Protein AF-A0A7V9D9Z7-F1 (afdb_monomer)

Mean predicted aligned error: 4.4 Å

Secondary structure (DSSP, 8-state):
-EEEE--TTBTTBSS---HHHHHHHHHHHHHTT-SEEEEESS-SSSS----HHHHHHHHHHHHHHHHTT---EEEEE-S-HHHHHHHHHTT-

Structure (mmCIF, N/CA/C/O backbone):
data_AF-A0A7V9D9Z7-F1
#
_entry.id   AF-A0A7V9D9Z7-F1
#
loop_
_atom_site.group_PDB
_atom_site.id
_atom_site.type_symbol
_atom_site.label_atom_id
_atom_site.label_alt_id
_atom_site.label_comp_id
_atom_site.label_asym_id
_atom_site.label_entity_id
_atom_site.label_seq_id
_atom_site.pdbx_PDB_ins_code
_atom_site.Cartn_x
_atom_site.Cartn_y
_atom_site.Cartn_z
_atom_site.occupancy
_atom_site.B_iso_or_equiv
_atom_site.auth_seq_id
_atom_site.auth_comp_id
_atom_site.auth_asym_id
_atom_site.auth_atom_id
_atom_site.pdbx_PDB_model_num
ATOM 1 N N . MET A 1 1 ? -14.665 -1.257 -0.136 1.00 92.12 1 MET A N 1
ATOM 2 C CA . MET A 1 1 ? -13.245 -1.313 -0.525 1.00 92.12 1 MET A CA 1
ATOM 3 C C . MET A 1 1 ? -12.981 -0.145 -1.454 1.00 92.12 1 MET A C 1
ATOM 5 O O . MET A 1 1 ? -13.725 -0.001 -2.416 1.00 92.12 1 MET A O 1
ATOM 9 N N . GLY A 1 2 ? -12.037 0.728 -1.115 1.00 96.44 2 GLY A N 1
ATOM 10 C CA . GLY A 1 2 ? -11.646 1.879 -1.928 1.00 96.44 2 GLY A CA 1
ATOM 11 C C . GLY A 1 2 ? -10.334 1.601 -2.657 1.00 96.44 2 GLY A C 1
ATOM 12 O O . GLY A 1 2 ? -9.432 1.028 -2.064 1.00 96.44 2 GLY A O 1
ATOM 13 N N . ILE A 1 3 ? -10.231 1.988 -3.928 1.00 95.62 3 ILE A N 1
ATOM 14 C CA . ILE A 1 3 ? -9.054 1.712 -4.765 1.00 95.62 3 ILE A CA 1
ATOM 15 C C . ILE A 1 3 ? -8.094 2.906 -4.713 1.00 95.62 3 ILE A C 1
ATOM 17 O O . ILE A 1 3 ? -8.496 4.047 -4.978 1.00 95.62 3 ILE A O 1
ATOM 21 N N . VAL A 1 4 ? -6.824 2.640 -4.405 1.00 94.00 4 VAL A N 1
ATOM 22 C CA . VAL A 1 4 ? -5.752 3.635 -4.270 1.00 94.00 4 VAL A CA 1
ATOM 23 C C . VAL A 1 4 ? -4.553 3.218 -5.123 1.00 94.00 4 VAL A C 1
ATOM 25 O O . VAL A 1 4 ? -3.524 2.755 -4.637 1.00 94.00 4 VAL A O 1
ATOM 28 N N . ASN A 1 5 ? -4.682 3.419 -6.431 1.00 90.56 5 ASN A N 1
ATOM 29 C CA . ASN A 1 5 ? -3.619 3.090 -7.375 1.00 90.56 5 ASN A CA 1
ATOM 30 C C . ASN A 1 5 ? -2.596 4.219 -7.495 1.00 90.56 5 ASN A C 1
ATOM 32 O O . ASN A 1 5 ? -2.950 5.401 -7.563 1.00 90.56 5 ASN A O 1
ATOM 36 N N . ARG A 1 6 ? -1.320 3.842 -7.591 1.00 86.50 6 ARG A N 1
ATOM 37 C CA . ARG A 1 6 ? -0.205 4.747 -7.890 1.00 86.50 6 ARG A CA 1
ATOM 38 C C . ARG A 1 6 ? 0.498 4.300 -9.170 1.00 86.50 6 ARG A C 1
ATOM 40 O O . ARG A 1 6 ? 1.648 3.866 -9.153 1.00 86.50 6 ARG A O 1
ATOM 47 N N . THR A 1 7 ? -0.218 4.413 -10.287 1.00 78.69 7 THR A N 1
ATOM 48 C CA . THR A 1 7 ? 0.283 4.119 -11.638 1.00 78.69 7 THR A CA 1
ATOM 49 C C . THR A 1 7 ? 0.553 5.414 -12.406 1.00 78.69 7 THR A C 1
ATOM 51 O O . THR A 1 7 ? 0.034 6.479 -12.075 1.00 78.69 7 THR A O 1
ATOM 54 N N . THR A 1 8 ? 1.413 5.353 -13.423 1.00 65.81 8 THR A N 1
ATOM 55 C CA . THR A 1 8 ? 1.847 6.526 -14.206 1.00 65.81 8 THR A CA 1
ATOM 56 C C . THR A 1 8 ? 0.822 7.009 -15.236 1.00 65.81 8 THR A C 1
ATOM 58 O O . THR A 1 8 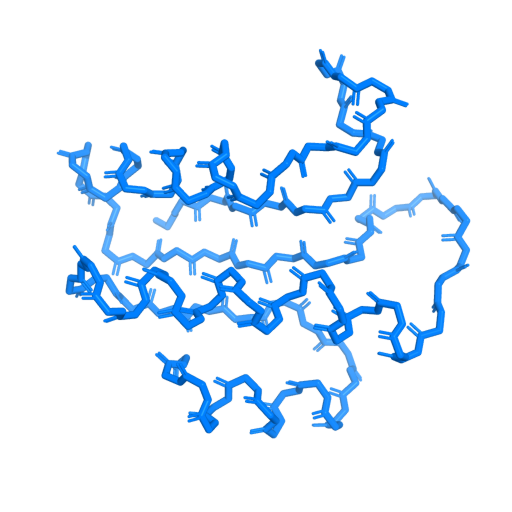? 1.108 7.931 -15.989 1.00 65.81 8 THR A O 1
ATOM 61 N N . ASP A 1 9 ? -0.346 6.378 -15.306 1.00 56.41 9 ASP A N 1
ATOM 62 C CA . ASP A 1 9 ? -1.297 6.505 -16.407 1.00 56.41 9 ASP A CA 1
ATOM 63 C C . ASP A 1 9 ? -2.757 6.541 -15.942 1.00 56.41 9 ASP A C 1
ATOM 65 O O . ASP A 1 9 ? -3.660 6.050 -16.627 1.00 56.41 9 ASP A O 1
ATOM 69 N N . SER A 1 10 ? -3.010 7.143 -14.778 1.00 48.97 10 SER A N 1
ATOM 70 C CA . SER A 1 10 ? -4.388 7.440 -14.396 1.00 48.97 10 SER A CA 1
ATOM 71 C C . SER A 1 10 ? -4.999 8.399 -15.430 1.00 48.97 10 SER A C 1
ATOM 73 O O . SER A 1 10 ? -4.364 9.372 -15.839 1.00 48.97 10 SER A O 1
ATOM 75 N N . PHE A 1 11 ? -6.251 8.149 -15.824 1.00 44.34 11 PHE A N 1
ATOM 76 C CA . PHE A 1 11 ? -7.000 8.930 -16.824 1.00 44.34 11 PHE A CA 1
ATOM 77 C C . PHE A 1 11 ? -7.090 10.439 -16.500 1.00 44.34 11 PHE A C 1
ATOM 79 O O . PHE A 1 11 ? -7.458 11.236 -17.358 1.00 44.34 11 PHE A O 1
ATOM 86 N N . TYR A 1 12 ? -6.759 10.824 -15.263 1.00 42.22 12 TYR A N 1
ATOM 87 C CA . TYR A 1 12 ? -6.831 12.188 -14.749 1.00 42.22 12 TYR A CA 1
ATOM 88 C C . TYR A 1 12 ? -5.476 12.904 -14.635 1.00 42.22 12 TYR A C 1
ATOM 90 O O . TYR A 1 12 ? -5.479 14.125 -14.508 1.00 42.22 12 TYR A O 1
ATOM 98 N N . ASP A 1 13 ? -4.338 12.201 -14.690 1.00 49.38 13 ASP A N 1
ATOM 99 C CA . ASP A 1 13 ? -3.019 12.832 -14.531 1.00 49.38 13 ASP A CA 1
ATOM 100 C C . ASP A 1 13 ? -1.888 11.992 -15.168 1.00 49.38 13 ASP A C 1
ATOM 102 O O . ASP A 1 13 ? -1.531 10.939 -14.629 1.00 49.38 13 ASP A O 1
ATOM 106 N N . PRO A 1 14 ? -1.309 12.428 -16.305 1.00 43.22 14 PRO A N 1
ATOM 107 C CA . PRO A 1 14 ? -0.266 11.699 -17.024 1.00 43.22 14 PRO A CA 1
ATOM 108 C C . PRO A 1 14 ? 1.147 11.863 -16.427 1.00 43.22 14 PRO A C 1
ATOM 110 O O . PRO A 1 14 ? 2.130 11.535 -17.095 1.00 43.22 14 PRO A O 1
ATOM 113 N N . GLY A 1 15 ? 1.304 12.367 -15.198 1.00 47.84 15 GLY A N 1
ATOM 114 C CA . GLY A 1 15 ? 2.626 12.602 -14.619 1.00 47.84 15 GLY A CA 1
ATOM 115 C C . GLY A 1 15 ? 2.698 12.380 -13.117 1.00 47.84 15 GLY A C 1
ATOM 116 O O . GLY A 1 15 ? 2.507 13.312 -12.356 1.00 47.84 15 GLY A O 1
ATOM 117 N N . ARG A 1 16 ? 3.100 11.171 -12.692 1.00 55.47 16 ARG A N 1
ATOM 118 C CA . ARG A 1 16 ? 3.498 10.845 -11.305 1.00 55.47 16 ARG A CA 1
ATOM 119 C C . ARG A 1 16 ? 2.537 11.419 -10.258 1.00 55.47 16 ARG A C 1
ATOM 121 O O . ARG A 1 16 ? 2.883 12.377 -9.569 1.00 55.47 16 ARG A O 1
ATOM 128 N N . MET A 1 17 ? 1.391 10.771 -10.062 1.00 62.38 17 MET A N 1
ATOM 129 C CA . MET A 1 17 ? 0.590 11.042 -8.870 1.00 62.38 17 MET A CA 1
ATOM 130 C C . MET A 1 17 ? 1.481 10.919 -7.631 1.00 62.38 17 MET A C 1
ATOM 132 O O . MET A 1 17 ? 2.070 9.860 -7.355 1.00 62.38 17 MET A O 1
ATOM 136 N N . LYS A 1 18 ? 1.658 12.052 -6.952 1.00 80.62 18 LYS A N 1
ATOM 137 C CA . LYS A 1 18 ? 2.592 12.172 -5.836 1.00 80.62 18 LYS A CA 1
ATOM 138 C C . LYS A 1 18 ? 2.081 11.325 -4.681 1.00 80.62 18 LYS A C 1
ATOM 140 O O . LYS A 1 18 ? 0.875 11.094 -4.555 1.00 80.62 18 LYS A O 1
ATOM 145 N N . LEU A 1 19 ? 3.002 10.829 -3.861 1.00 89.31 19 LEU A N 1
ATOM 146 C CA . LEU A 1 19 ? 2.664 9.970 -2.728 1.00 89.31 19 LEU A CA 1
ATOM 147 C C . LEU A 1 19 ? 1.571 10.618 -1.867 1.00 89.31 19 LEU A C 1
ATOM 149 O O . LEU A 1 19 ? 0.569 9.986 -1.551 1.00 89.31 19 LEU A O 1
ATOM 153 N N . GLU A 1 20 ? 1.720 11.909 -1.594 1.00 91.31 20 GLU A N 1
ATOM 154 C CA . GLU A 1 20 ? 0.844 12.698 -0.733 1.00 91.31 20 GLU A CA 1
ATOM 155 C C . GLU A 1 20 ? -0.588 12.774 -1.272 1.00 91.31 20 GLU A C 1
ATOM 157 O O . GLU A 1 20 ? -1.546 12.694 -0.507 1.00 91.31 20 GLU A O 1
ATOM 162 N N . GLU A 1 21 ? -0.753 12.880 -2.591 1.00 91.25 21 GLU A N 1
ATOM 163 C CA . GLU A 1 21 ? -2.071 12.923 -3.231 1.00 91.25 21 GLU A CA 1
ATOM 164 C C . GLU A 1 21 ? -2.784 11.575 -3.128 1.00 91.25 21 GLU A C 1
ATOM 166 O O . GLU A 1 21 ? -3.994 11.527 -2.909 1.00 91.25 21 GLU A O 1
ATOM 171 N N . ARG A 1 22 ? -2.043 10.468 -3.272 1.00 92.50 22 ARG A N 1
ATOM 172 C CA . ARG A 1 22 ? -2.613 9.121 -3.134 1.00 92.50 22 ARG A CA 1
ATOM 173 C C . ARG A 1 22 ? -2.958 8.807 -1.683 1.00 92.50 22 ARG A C 1
ATOM 175 O O . ARG A 1 22 ? -4.019 8.243 -1.433 1.00 92.50 22 ARG A O 1
ATOM 182 N N . VAL A 1 23 ? -2.126 9.241 -0.736 1.00 96.06 23 VAL A N 1
ATOM 183 C CA . VAL A 1 23 ? -2.432 9.162 0.699 1.00 96.06 23 VAL A CA 1
ATOM 184 C C . VAL A 1 23 ? -3.693 9.966 1.011 1.00 96.06 23 VAL A C 1
ATOM 186 O O . VAL A 1 23 ? -4.610 9.443 1.637 1.00 96.06 23 VAL A O 1
ATOM 189 N N . ALA A 1 24 ? -3.790 11.209 0.530 1.00 96.56 24 ALA A N 1
ATOM 190 C CA . ALA A 1 24 ? -4.971 12.044 0.740 1.00 96.56 24 ALA A CA 1
ATOM 191 C C . ALA A 1 24 ? -6.246 11.397 0.174 1.00 96.56 24 ALA A C 1
ATOM 193 O O . ALA A 1 24 ? -7.261 11.362 0.866 1.00 96.56 24 ALA A O 1
ATOM 194 N N . HIS A 1 25 ? -6.171 10.835 -1.037 1.00 96.25 25 HIS A N 1
ATOM 195 C CA . HIS A 1 25 ? -7.268 10.090 -1.662 1.00 96.25 25 HIS A CA 1
ATOM 196 C C . HIS A 1 25 ? -7.676 8.854 -0.848 1.00 96.25 25 HIS A C 1
ATOM 198 O O . HIS A 1 25 ? -8.859 8.659 -0.582 1.00 96.25 25 HIS A O 1
ATOM 204 N N . GLY A 1 26 ? -6.714 8.046 -0.389 1.00 97.12 26 GLY A N 1
ATOM 205 C CA . GLY A 1 26 ? -6.993 6.876 0.451 1.00 97.12 26 GLY A CA 1
ATOM 206 C C . GLY A 1 26 ? -7.660 7.242 1.779 1.00 97.12 26 GLY A C 1
ATOM 207 O O . GLY A 1 26 ? -8.649 6.624 2.170 1.00 97.12 26 GLY A O 1
ATOM 208 N N . LEU A 1 27 ? -7.188 8.305 2.435 1.00 98.38 27 LEU A N 1
ATOM 209 C CA . LEU A 1 27 ? -7.807 8.814 3.661 1.00 98.38 27 LEU A CA 1
ATOM 210 C C . LEU A 1 27 ? -9.215 9.362 3.419 1.00 98.38 27 LEU A C 1
ATOM 212 O O . LEU A 1 27 ? -10.073 9.232 4.289 1.00 98.38 27 LEU A O 1
ATOM 216 N N . ASP A 1 28 ? -9.470 9.978 2.266 1.00 98.44 28 ASP A N 1
ATOM 217 C CA . ASP A 1 28 ? -10.809 10.451 1.920 1.00 98.44 28 ASP A CA 1
ATOM 218 C C . ASP A 1 28 ? -11.777 9.284 1.690 1.00 98.44 28 ASP A C 1
ATOM 220 O O . ASP A 1 28 ? -12.864 9.265 2.263 1.00 98.44 28 ASP A O 1
ATOM 224 N N . LEU A 1 29 ? -11.348 8.244 0.968 1.00 98.31 29 LEU A N 1
ATOM 225 C CA . LEU A 1 29 ? -12.118 7.006 0.813 1.00 98.31 29 LEU A CA 1
ATOM 226 C C . LEU A 1 29 ? -12.444 6.358 2.164 1.00 98.31 29 LEU A C 1
ATOM 228 O O . LEU A 1 29 ? -13.579 5.933 2.389 1.00 98.31 29 LEU A O 1
ATOM 232 N N . TRP A 1 30 ? -11.475 6.308 3.081 1.00 98.50 30 TRP A N 1
ATOM 233 C CA . TRP A 1 30 ? -11.702 5.821 4.441 1.00 98.50 30 TRP A CA 1
ATOM 234 C C . TRP A 1 30 ? -12.734 6.675 5.193 1.00 98.50 30 TRP A C 1
ATOM 236 O O . TRP A 1 30 ? -13.682 6.126 5.755 1.00 98.50 30 TRP A O 1
ATOM 246 N N . ARG A 1 31 ? -12.633 8.012 5.135 1.00 98.38 31 ARG A N 1
ATOM 247 C CA . ARG A 1 31 ? -13.626 8.930 5.737 1.00 98.38 31 ARG A CA 1
ATOM 248 C C . ARG A 1 31 ? -15.025 8.772 5.144 1.00 98.38 31 ARG A C 1
ATOM 250 O O . ARG A 1 31 ? -16.008 8.981 5.850 1.00 98.38 31 ARG A O 1
ATOM 257 N N . GLN A 1 32 ? -15.121 8.382 3.876 1.00 98.31 32 GLN A N 1
ATOM 258 C CA . GLN A 1 32 ? -16.381 8.050 3.206 1.00 98.31 32 GLN A CA 1
ATOM 259 C C . GLN A 1 32 ? -16.927 6.658 3.590 1.00 98.31 32 GLN A C 1
ATOM 261 O O . GLN A 1 32 ? -18.007 6.278 3.140 1.00 98.31 32 GLN A O 1
ATOM 266 N N . GLY A 1 33 ? -16.220 5.900 4.436 1.00 98.25 33 GLY A N 1
ATOM 267 C CA . GLY A 1 33 ? -16.662 4.613 4.978 1.00 98.25 33 GLY A CA 1
ATOM 268 C C . GLY A 1 33 ? -15.995 3.386 4.352 1.00 98.25 33 GLY A C 1
ATOM 269 O O . GLY A 1 33 ? -16.459 2.264 4.567 1.00 98.25 33 GLY A O 1
ATOM 270 N N . ALA A 1 34 ? -14.920 3.546 3.570 1.00 98.12 34 ALA A N 1
ATOM 271 C CA . ALA A 1 34 ? -14.163 2.399 3.078 1.00 98.12 34 ALA A CA 1
ATOM 272 C C . ALA A 1 34 ? -13.441 1.682 4.234 1.00 98.12 34 ALA A C 1
ATOM 274 O O . ALA A 1 34 ? -12.515 2.219 4.831 1.00 98.12 34 ALA A O 1
ATOM 275 N N . LEU A 1 35 ? -13.843 0.437 4.507 1.00 98.19 35 LEU A N 1
ATOM 276 C CA . LEU A 1 35 ? -13.208 -0.425 5.520 1.00 98.19 35 LEU A CA 1
ATOM 277 C C . LEU A 1 35 ? -11.901 -1.078 5.045 1.00 98.19 35 LEU A C 1
ATOM 279 O O . LEU A 1 35 ? -11.102 -1.529 5.857 1.00 98.19 35 LEU A O 1
ATOM 283 N N . VAL A 1 36 ? -11.719 -1.157 3.726 1.00 98.50 36 VAL A N 1
ATOM 284 C CA . VAL A 1 36 ? -10.542 -1.736 3.071 1.00 98.50 36 VAL A CA 1
ATOM 285 C C . VAL A 1 36 ? -10.058 -0.748 2.021 1.00 98.50 36 VAL A C 1
ATOM 287 O O . VAL A 1 36 ? -10.888 -0.255 1.245 1.00 98.50 36 VAL A O 1
ATOM 290 N N . LEU A 1 37 ? -8.757 -0.486 1.981 1.00 98.50 37 LEU A N 1
ATOM 291 C CA . LEU A 1 37 ? -8.076 0.251 0.921 1.00 98.50 37 LEU A CA 1
ATOM 292 C C . LEU A 1 37 ? -7.229 -0.728 0.110 1.00 98.50 37 LEU A C 1
ATOM 294 O O . LEU A 1 37 ? -6.408 -1.435 0.677 1.00 98.50 37 LEU A O 1
ATOM 298 N N . ASP A 1 38 ? -7.449 -0.780 -1.197 1.00 97.94 38 ASP A N 1
ATOM 299 C CA . ASP A 1 38 ? -6.755 -1.682 -2.113 1.00 97.94 38 ASP A CA 1
ATOM 300 C C . ASP 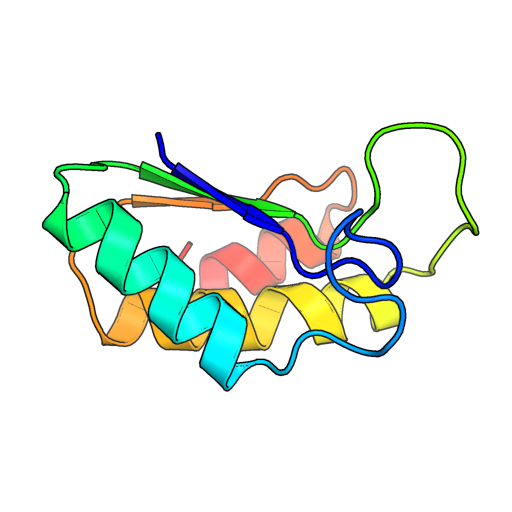A 1 38 ? -5.717 -0.898 -2.921 1.00 97.94 38 ASP A C 1
ATOM 302 O O . ASP A 1 38 ? -6.062 0.045 -3.642 1.00 97.94 38 ASP A O 1
ATOM 306 N N . VAL A 1 39 ? -4.441 -1.225 -2.721 1.00 96.44 39 VAL A N 1
ATOM 307 C CA . VAL A 1 39 ? -3.286 -0.476 -3.221 1.00 96.44 39 VAL A CA 1
ATOM 308 C C . VAL A 1 39 ? -2.620 -1.238 -4.362 1.00 96.44 39 VAL A C 1
ATOM 310 O O . VAL A 1 39 ? -2.047 -2.306 -4.151 1.00 96.44 39 VAL A O 1
ATOM 313 N N . GLY A 1 40 ? -2.627 -0.646 -5.558 1.00 94.44 40 GLY A N 1
ATOM 314 C CA . GLY A 1 40 ? -1.958 -1.178 -6.746 1.00 94.44 40 GLY A CA 1
ATOM 315 C C . GLY A 1 40 ? -0.830 -0.272 -7.255 1.00 94.44 40 GLY A C 1
ATOM 316 O O . GLY A 1 40 ? -1.003 0.939 -7.436 1.00 94.44 40 GLY A O 1
ATOM 317 N N . GLY A 1 41 ? 0.343 -0.858 -7.519 1.00 91.38 41 GLY A N 1
ATOM 318 C CA . GLY A 1 41 ? 1.490 -0.177 -8.151 1.00 91.38 41 GLY A CA 1
ATOM 319 C C . GLY A 1 41 ? 1.633 -0.445 -9.655 1.00 91.38 41 GLY A C 1
ATOM 320 O O . GLY A 1 41 ? 2.329 0.294 -10.366 1.00 91.38 41 GLY A O 1
ATOM 321 N N . VAL A 1 42 ? 0.960 -1.489 -10.143 1.00 90.88 42 VAL A N 1
ATOM 322 C CA . VAL A 1 42 ? 0.975 -1.940 -11.536 1.00 90.88 42 VAL A CA 1
ATOM 323 C C . VAL A 1 42 ? -0.351 -1.573 -12.188 1.00 90.88 42 VAL A C 1
ATOM 325 O O . VAL A 1 42 ? -1.414 -1.685 -11.585 1.00 90.88 42 VAL A O 1
ATOM 328 N N . LYS A 1 43 ? -0.298 -1.110 -13.436 1.00 85.50 43 LYS A N 1
ATOM 329 C CA . LYS A 1 43 ? -1.514 -0.828 -14.191 1.00 85.50 43 LYS A CA 1
ATOM 330 C C . LYS A 1 43 ? -2.264 -2.128 -14.480 1.00 85.50 43 LYS A C 1
ATOM 332 O O . LYS A 1 43 ? -1.698 -3.053 -15.056 1.00 85.50 43 LYS A O 1
ATOM 337 N N . A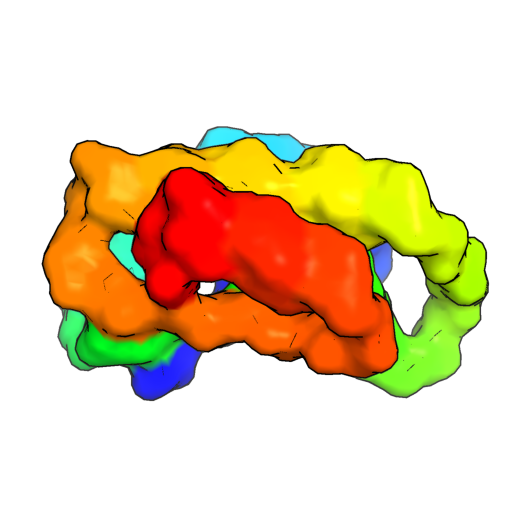LA A 1 44 ? -3.558 -2.149 -14.181 1.00 79.69 44 ALA A N 1
ATOM 338 C CA . ALA A 1 44 ? -4.453 -3.164 -14.713 1.00 79.69 44 ALA A CA 1
ATOM 339 C C . ALA A 1 44 ? -4.610 -2.988 -16.240 1.00 79.69 44 ALA A C 1
ATOM 341 O O . ALA A 1 44 ? -5.027 -1.931 -16.725 1.00 79.69 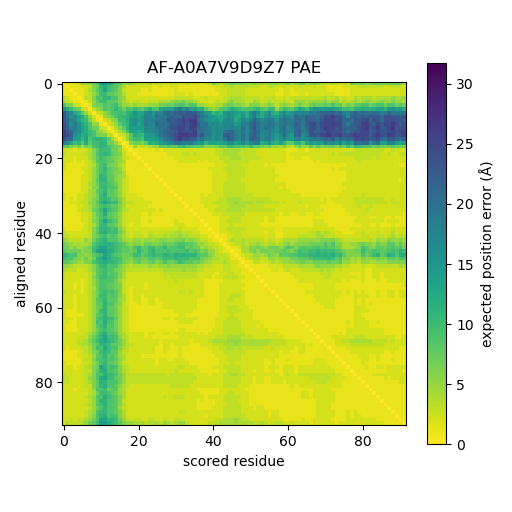44 ALA A O 1
ATOM 342 N N . GLY A 1 45 ? -4.290 -4.030 -17.011 1.00 82.31 45 GLY A N 1
ATOM 343 C CA . GLY A 1 45 ? -4.419 -4.041 -18.473 1.00 82.31 45 GLY A CA 1
ATOM 344 C C . GLY A 1 45 ? -3.179 -3.533 -19.232 1.00 82.31 45 GLY A C 1
ATOM 345 O O . GLY A 1 45 ? -2.090 -3.470 -18.668 1.00 82.31 45 GLY A O 1
ATOM 346 N N . PRO A 1 46 ? -3.307 -3.200 -20.533 1.00 79.19 46 PRO A N 1
ATOM 347 C CA . PRO A 1 46 ? -2.165 -2.846 -21.374 1.00 79.19 46 PRO A CA 1
ATOM 348 C C . PRO A 1 46 ? -1.428 -1.597 -20.876 1.00 79.19 46 PRO A C 1
ATOM 350 O O . PRO A 1 46 ? -2.009 -0.513 -20.756 1.00 79.19 46 PRO A O 1
ATOM 353 N N . GLY A 1 47 ? -0.131 -1.737 -20.635 1.00 75.31 47 GLY A N 1
ATOM 354 C CA . GLY A 1 47 ? 0.741 -0.674 -20.159 1.00 75.31 47 GLY A CA 1
ATOM 355 C C . GLY A 1 47 ? 2.206 -1.099 -20.221 1.00 75.31 47 GLY A C 1
ATOM 356 O O . GLY A 1 47 ? 2.492 -2.256 -20.532 1.00 75.31 47 GLY A O 1
ATOM 357 N N . PRO A 1 48 ? 3.139 -0.170 -19.967 1.00 80.56 48 PRO A N 1
ATOM 358 C CA . PRO A 1 48 ? 4.544 -0.523 -19.851 1.00 80.56 48 PRO A CA 1
ATOM 359 C C . PRO A 1 48 ? 4.735 -1.494 -18.683 1.00 80.56 48 PRO A C 1
ATOM 361 O O . PRO A 1 48 ? 4.223 -1.258 -17.585 1.00 80.56 48 PRO A O 1
ATOM 364 N N . GLU A 1 49 ? 5.484 -2.570 -18.916 1.00 84.62 49 GLU A N 1
ATOM 365 C CA . GLU A 1 49 ? 5.935 -3.427 -17.826 1.00 84.62 49 GLU A CA 1
ATOM 366 C C . GLU A 1 49 ? 6.860 -2.627 -16.904 1.00 84.62 49 GLU A C 1
ATOM 368 O O . GLU A 1 49 ? 7.711 -1.859 -17.357 1.00 84.62 49 GLU A O 1
ATOM 373 N N . ILE A 1 50 ? 6.672 -2.807 -15.600 1.00 89.06 50 ILE A N 1
ATOM 374 C CA . ILE A 1 50 ? 7.571 -2.283 -14.571 1.00 89.06 50 ILE A CA 1
ATOM 375 C C . ILE A 1 50 ? 8.244 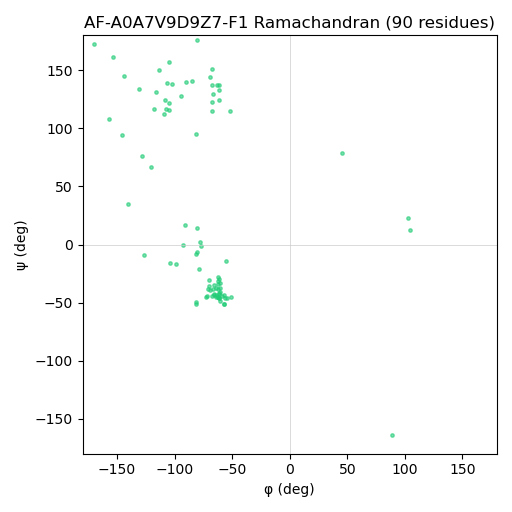-3.455 -13.878 1.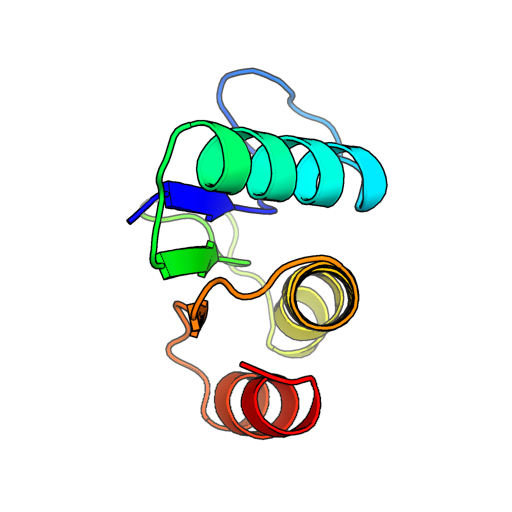00 89.06 50 ILE A C 1
ATOM 377 O O . ILE A 1 50 ? 7.640 -4.523 -13.773 1.00 89.06 50 ILE A O 1
ATOM 381 N N . ASP A 1 51 ? 9.461 -3.267 -13.386 1.00 93.31 51 ASP A N 1
ATOM 382 C CA . ASP A 1 51 ? 10.141 -4.285 -12.590 1.00 93.31 51 ASP A CA 1
ATOM 383 C C . ASP A 1 51 ? 9.661 -4.288 -11.125 1.00 93.31 51 ASP A C 1
ATOM 385 O O . ASP A 1 51 ? 8.817 -3.489 -10.707 1.00 93.31 51 ASP A O 1
ATOM 389 N N . GLU A 1 52 ? 10.171 -5.243 -10.347 1.00 96.00 52 GLU A N 1
ATOM 390 C CA . GLU A 1 52 ? 9.864 -5.372 -8.919 1.00 96.00 52 GLU A CA 1
ATOM 391 C C . GLU A 1 52 ? 10.293 -4.136 -8.113 1.00 96.00 52 GLU A C 1
ATOM 393 O O . GLU A 1 52 ? 9.576 -3.709 -7.209 1.00 96.00 52 GLU A O 1
ATOM 398 N N . SER A 1 53 ? 11.433 -3.531 -8.459 1.00 94.56 53 SER A N 1
ATOM 399 C CA . SER A 1 53 ? 11.970 -2.365 -7.747 1.00 94.56 53 SER A CA 1
ATOM 400 C C . SER A 1 53 ? 11.058 -1.151 -7.908 1.00 94.56 53 SER A C 1
ATOM 402 O O . SER A 1 53 ? 10.773 -0.447 -6.941 1.00 94.56 53 SER A O 1
ATOM 404 N N . GLU A 1 54 ? 10.563 -0.920 -9.119 1.00 92.94 54 GLU A N 1
ATOM 405 C CA . GLU A 1 54 ? 9.632 0.160 -9.424 1.00 92.94 54 GLU A CA 1
ATOM 406 C C . GLU A 1 54 ? 8.273 -0.055 -8.739 1.00 92.94 54 GLU A C 1
ATOM 408 O O . GLU A 1 54 ? 7.692 0.900 -8.223 1.00 92.94 54 GLU A O 1
ATOM 413 N N . GLU A 1 55 ? 7.769 -1.292 -8.667 1.00 94.88 55 GLU A N 1
ATOM 414 C CA . GLU A 1 55 ? 6.543 -1.585 -7.911 1.00 94.88 55 GLU A CA 1
ATOM 415 C C . GLU A 1 55 ? 6.729 -1.328 -6.408 1.00 94.88 55 GLU A C 1
ATOM 417 O O . GLU A 1 55 ? 5.898 -0.648 -5.802 1.00 94.88 55 GLU A O 1
ATOM 422 N N . LEU A 1 56 ? 7.847 -1.773 -5.820 1.00 95.69 56 LEU A N 1
ATOM 423 C CA . LEU A 1 56 ? 8.191 -1.496 -4.419 1.00 95.69 56 LEU A CA 1
ATOM 424 C C . LEU A 1 56 ? 8.218 0.014 -4.131 1.00 95.69 56 LEU A C 1
ATOM 426 O O . LEU A 1 56 ? 7.615 0.474 -3.159 1.00 95.69 56 LEU A O 1
ATOM 430 N N . LEU A 1 57 ? 8.859 0.805 -4.997 1.00 9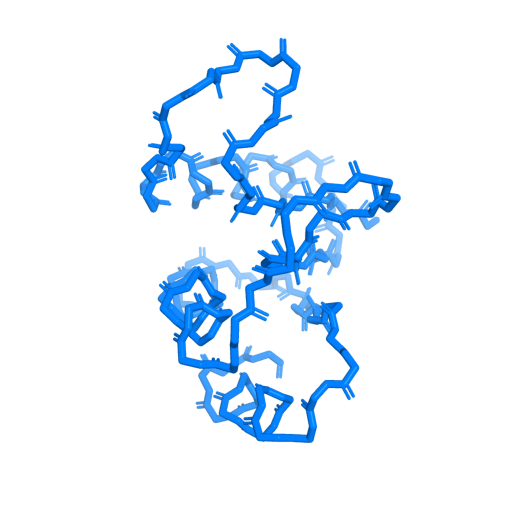3.62 57 LEU A N 1
ATOM 431 C CA . LEU A 1 57 ? 8.936 2.267 -4.865 1.00 93.62 57 LEU A CA 1
ATOM 432 C C . LEU A 1 57 ? 7.563 2.955 -4.934 1.00 93.62 57 LEU A C 1
ATOM 434 O O . LEU A 1 57 ? 7.365 4.042 -4.370 1.00 93.62 57 LEU A O 1
ATOM 438 N N . ARG A 1 58 ? 6.602 2.342 -5.630 1.00 92.12 58 ARG A N 1
ATOM 439 C CA . ARG A 1 58 ? 5.231 2.848 -5.740 1.00 92.12 58 ARG A CA 1
ATOM 440 C C . ARG A 1 58 ? 4.395 2.479 -4.523 1.00 92.12 58 ARG A C 1
ATOM 442 O O . ARG A 1 58 ? 3.762 3.372 -3.956 1.00 92.12 58 ARG A O 1
ATOM 449 N N . VAL A 1 59 ? 4.412 1.206 -4.137 1.00 95.62 59 VAL A N 1
ATOM 450 C CA . VAL A 1 59 ? 3.486 0.615 -3.162 1.00 95.62 59 VAL A CA 1
ATOM 451 C C . VAL A 1 59 ? 3.912 0.890 -1.724 1.00 95.62 59 VAL A C 1
ATOM 453 O O . VAL A 1 59 ? 3.113 1.400 -0.943 1.00 95.62 59 VAL A O 1
ATOM 456 N N . ILE A 1 60 ? 5.167 0.608 -1.365 1.00 97.44 60 ILE A N 1
ATOM 457 C CA . ILE A 1 60 ? 5.576 0.534 0.047 1.00 97.44 60 ILE A CA 1
ATOM 458 C C . ILE A 1 60 ? 5.417 1.866 0.796 1.00 97.44 60 ILE A C 1
ATOM 460 O O . ILE A 1 60 ? 4.831 1.861 1.881 1.00 97.44 60 ILE A O 1
ATOM 464 N N . PRO A 1 61 ? 5.832 3.026 0.243 1.00 96.69 61 PRO A N 1
ATOM 465 C CA . PRO A 1 61 ? 5.619 4.299 0.928 1.00 96.69 61 PRO A CA 1
ATOM 466 C C . PRO A 1 61 ? 4.134 4.623 1.133 1.00 96.69 61 PRO A C 1
ATOM 468 O O . PRO A 1 61 ? 3.766 5.213 2.141 1.00 96.69 61 PRO A O 1
ATOM 471 N N . LEU A 1 62 ? 3.272 4.230 0.190 1.00 96.56 62 LEU A N 1
ATOM 472 C CA . LEU A 1 62 ? 1.834 4.483 0.270 1.00 96.56 62 LEU A CA 1
ATOM 473 C C . LEU A 1 62 ? 1.169 3.610 1.337 1.00 96.56 62 LEU A C 1
ATOM 475 O O . LEU A 1 62 ? 0.386 4.128 2.127 1.00 96.56 62 LEU A O 1
ATOM 479 N N . VAL A 1 63 ? 1.519 2.322 1.394 1.00 98.31 63 VAL A N 1
ATOM 480 C CA . VAL A 1 63 ? 1.052 1.400 2.442 1.00 98.31 63 VAL A CA 1
ATOM 481 C C . VAL A 1 63 ? 1.432 1.932 3.823 1.00 98.31 63 VAL A C 1
ATOM 483 O O . VAL A 1 63 ? 0.557 2.117 4.662 1.00 98.31 63 VAL A O 1
ATOM 486 N N . SER A 1 64 ? 2.706 2.279 4.028 1.00 98.38 64 SER A N 1
ATOM 487 C CA . SER A 1 64 ? 3.201 2.766 5.323 1.00 98.38 64 SER A CA 1
ATOM 488 C C . SER A 1 64 ? 2.507 4.060 5.783 1.00 98.38 64 SER A C 1
ATOM 490 O O . SER A 1 64 ? 2.130 4.215 6.949 1.00 98.38 64 SER A O 1
ATOM 492 N N . GLU A 1 65 ? 2.274 4.994 4.859 1.00 98.31 65 GLU A N 1
ATOM 493 C CA . GLU A 1 65 ? 1.581 6.251 5.153 1.00 98.31 65 GLU A CA 1
ATOM 494 C C . GLU A 1 65 ? 0.086 6.060 5.448 1.00 98.31 65 GLU A C 1
ATOM 496 O O . GLU A 1 65 ? -0.460 6.762 6.296 1.00 98.31 65 GLU A O 1
ATOM 501 N N . LEU A 1 66 ? -0.591 5.123 4.779 1.00 98.19 66 LEU A N 1
ATOM 502 C CA . LEU A 1 66 ? -1.997 4.817 5.063 1.00 98.19 66 LEU A CA 1
ATOM 503 C C . LEU A 1 66 ? -2.147 4.071 6.395 1.00 98.19 66 LEU A C 1
ATOM 505 O O . LEU A 1 66 ? -2.981 4.467 7.213 1.00 98.19 66 LEU A O 1
ATOM 509 N N . ALA A 1 67 ? -1.299 3.068 6.639 1.00 98.38 67 ALA A N 1
ATOM 510 C CA . ALA A 1 67 ? -1.310 2.248 7.852 1.00 98.38 67 ALA A CA 1
ATOM 511 C C . ALA A 1 67 ? -1.074 3.086 9.116 1.00 98.38 67 ALA A C 1
ATOM 513 O O . ALA A 1 67 ? -1.635 2.817 10.173 1.00 98.38 67 ALA A O 1
ATOM 514 N N . SER A 1 68 ? -0.265 4.144 9.013 1.00 98.31 68 SER A N 1
ATOM 515 C CA . SER A 1 68 ? 0.027 5.042 10.137 1.00 98.31 68 SER A CA 1
ATOM 516 C C . SER A 1 68 ? -1.040 6.114 10.396 1.00 98.31 68 SER A C 1
ATOM 518 O O . SER A 1 68 ? -0.946 6.831 11.394 1.00 98.31 68 SER A O 1
ATOM 520 N N . ARG A 1 69 ? -2.039 6.272 9.514 1.00 98.38 69 ARG A N 1
ATOM 521 C CA . ARG A 1 69 ? -2.965 7.423 9.535 1.00 98.38 69 ARG A CA 1
ATOM 522 C C . ARG A 1 69 ? -4.448 7.058 9.565 1.00 98.38 69 ARG A C 1
ATOM 524 O O . ARG A 1 69 ? -5.266 7.963 9.742 1.00 98.38 69 ARG A O 1
ATOM 531 N N . CYS A 1 70 ? -4.809 5.791 9.382 1.00 97.00 70 CYS A N 1
ATOM 532 C CA . CYS A 1 70 ? -6.192 5.327 9.481 1.00 97.00 70 CYS A CA 1
ATOM 533 C C . CYS A 1 70 ? -6.282 3.847 9.870 1.00 97.00 70 CYS A C 1
ATOM 535 O O . CYS A 1 70 ? -5.334 3.096 9.684 1.00 97.00 70 CYS A O 1
ATOM 537 N N . ASP A 1 71 ? -7.456 3.435 10.353 1.00 97.75 71 ASP A N 1
ATOM 538 C CA . ASP A 1 71 ? -7.730 2.059 10.797 1.00 97.75 71 ASP A CA 1
ATOM 539 C C . ASP A 1 71 ? -8.296 1.159 9.678 1.00 97.75 71 ASP A C 1
ATOM 541 O O . ASP A 1 71 ? -8.927 0.135 9.948 1.00 97.75 71 ASP A O 1
ATOM 545 N N . ALA A 1 72 ? -8.164 1.563 8.410 1.00 98.19 72 ALA A N 1
ATOM 546 C CA . ALA A 1 72 ? -8.597 0.731 7.291 1.00 98.19 72 ALA A CA 1
ATOM 547 C C . ALA A 1 72 ? -7.685 -0.495 7.152 1.00 98.19 72 ALA A C 1
ATOM 549 O O . ALA A 1 72 ? -6.473 -0.390 7.312 1.00 98.19 72 ALA A O 1
ATOM 550 N N . LEU A 1 73 ? -8.256 -1.640 6.771 1.00 98.44 73 LEU A N 1
ATOM 551 C CA . LEU A 1 73 ? -7.452 -2.775 6.315 1.00 98.44 73 LEU A CA 1
ATOM 552 C C . LEU A 1 73 ? -6.795 -2.415 4.980 1.00 98.44 73 LEU A C 1
ATOM 554 O O . LEU A 1 73 ? -7.462 -1.849 4.107 1.00 98.44 73 LEU A O 1
ATOM 558 N N . ILE A 1 74 ? -5.523 -2.756 4.794 1.00 98.56 74 ILE A N 1
ATOM 559 C CA . ILE A 1 74 ? -4.794 -2.424 3.570 1.00 98.56 74 ILE A CA 1
ATOM 560 C C . ILE A 1 74 ? -4.554 -3.704 2.770 1.00 98.56 74 ILE A C 1
ATOM 562 O O . ILE A 1 74 ? -3.812 -4.596 3.153 1.00 98.56 74 ILE A O 1
ATOM 566 N N . SER A 1 75 ? -5.214 -3.796 1.623 1.00 98.31 75 SER A N 1
ATOM 567 C CA . SER A 1 75 ? -4.968 -4.827 0.621 1.00 98.31 75 SER A CA 1
ATOM 568 C C . SER A 1 75 ? -3.907 -4.327 -0.355 1.00 98.31 75 SER A C 1
ATOM 570 O O . SER A 1 75 ? -3.915 -3.154 -0.734 1.00 98.31 75 SER A O 1
ATOM 572 N N . VAL A 1 76 ? -2.993 -5.204 -0.770 1.00 97.94 76 VAL A N 1
ATOM 573 C CA . VAL A 1 76 ? -1.993 -4.899 -1.799 1.00 97.94 76 VAL A CA 1
ATOM 574 C C . VAL A 1 76 ? -2.193 -5.819 -2.992 1.00 97.94 76 VAL A C 1
ATOM 576 O O . VAL A 1 76 ? -2.015 -7.034 -2.897 1.00 97.94 76 VAL A O 1
ATOM 579 N N . GLU A 1 77 ? -2.532 -5.221 -4.133 1.00 96.00 77 GLU A N 1
ATOM 580 C CA . GLU A 1 77 ? -2.692 -5.921 -5.403 1.00 96.00 77 GLU A CA 1
ATOM 581 C C . GLU A 1 77 ? -1.314 -6.124 -6.043 1.00 96.00 77 GLU A C 1
ATOM 583 O O . GLU A 1 77 ? -0.783 -5.244 -6.725 1.00 96.00 77 GLU A O 1
ATOM 588 N N . THR A 1 78 ? -0.716 -7.296 -5.816 1.00 95.88 78 THR A N 1
ATOM 589 C CA . THR A 1 78 ? 0.558 -7.666 -6.438 1.00 95.88 78 THR A CA 1
ATOM 590 C C . THR A 1 78 ? 0.634 -9.150 -6.782 1.00 95.88 78 THR A C 1
ATOM 592 O O . THR A 1 78 ? 0.142 -10.013 -6.056 1.00 95.88 78 THR A O 1
ATOM 595 N N . GLY A 1 79 ? 1.297 -9.455 -7.899 1.00 95.25 79 GLY A N 1
ATOM 596 C CA . GLY A 1 79 ? 1.678 -10.820 -8.275 1.00 95.25 79 GLY A CA 1
ATOM 597 C C . GLY A 1 79 ? 3.083 -11.212 -7.809 1.00 95.25 79 GLY A C 1
ATOM 598 O O . GLY A 1 79 ? 3.532 -12.322 -8.099 1.00 95.25 79 GLY A O 1
ATOM 599 N N . ARG A 1 80 ? 3.813 -10.309 -7.139 1.00 96.56 80 ARG A N 1
ATOM 600 C CA . ARG A 1 80 ? 5.222 -10.497 -6.776 1.00 96.56 80 ARG A CA 1
ATOM 601 C C . ARG A 1 80 ? 5.358 -10.812 -5.295 1.00 96.56 80 ARG A C 1
ATOM 603 O O . ARG A 1 80 ? 4.992 -10.006 -4.446 1.00 96.56 80 ARG A O 1
ATOM 610 N N . VAL A 1 81 ? 5.958 -11.965 -4.991 1.00 98.25 81 VAL A N 1
ATOM 611 C CA . VAL A 1 81 ? 6.149 -12.446 -3.610 1.00 98.25 81 VAL A CA 1
ATOM 612 C C . VAL A 1 81 ? 6.877 -11.408 -2.760 1.00 98.25 81 VAL A C 1
ATOM 614 O O . VAL A 1 81 ? 6.416 -11.079 -1.674 1.00 98.25 81 VAL A O 1
ATOM 617 N N . ARG A 1 82 ? 7.963 -10.824 -3.279 1.00 98.12 82 ARG A N 1
ATOM 618 C CA . ARG A 1 82 ? 8.751 -9.840 -2.536 1.00 98.12 82 ARG A CA 1
ATOM 619 C C . ARG A 1 82 ? 7.972 -8.563 -2.219 1.00 98.12 82 ARG A C 1
ATOM 621 O O . ARG A 1 82 ? 8.145 -7.999 -1.145 1.00 98.12 82 ARG A O 1
ATOM 628 N N . VAL A 1 83 ? 7.120 -8.103 -3.136 1.00 98.31 83 VAL A N 1
ATOM 629 C CA . VAL A 1 83 ? 6.268 -6.926 -2.904 1.00 98.31 83 VAL A CA 1
ATOM 630 C C . VAL A 1 83 ? 5.255 -7.229 -1.803 1.00 98.31 83 VAL A C 1
ATOM 632 O O . VAL A 1 83 ? 5.084 -6.406 -0.909 1.00 98.31 83 VAL A O 1
ATOM 635 N N . ALA A 1 84 ? 4.648 -8.419 -1.825 1.00 98.44 84 ALA A N 1
ATOM 636 C CA . ALA A 1 84 ? 3.719 -8.854 -0.786 1.00 98.44 84 ALA A CA 1
ATOM 637 C C . ALA A 1 84 ? 4.394 -8.954 0.596 1.00 98.44 84 ALA A C 1
ATOM 639 O O . ALA A 1 84 ? 3.854 -8.442 1.570 1.00 98.44 84 ALA A O 1
ATOM 640 N N . GLU A 1 85 ? 5.589 -9.549 0.685 1.00 98.62 85 GLU A N 1
ATOM 641 C CA . GLU A 1 85 ? 6.357 -9.648 1.939 1.00 98.62 85 GLU A CA 1
ATOM 642 C C . GLU A 1 85 ? 6.634 -8.267 2.550 1.00 98.62 85 GLU A C 1
ATOM 644 O O . GLU A 1 85 ? 6.317 -8.022 3.712 1.00 98.62 85 GLU A O 1
ATOM 649 N N . VAL A 1 86 ? 7.175 -7.341 1.753 1.00 98.62 86 VAL A N 1
ATOM 650 C CA . VAL A 1 86 ? 7.539 -6.000 2.239 1.00 98.62 86 VAL A CA 1
ATOM 651 C C . VAL A 1 86 ? 6.295 -5.158 2.546 1.00 98.62 86 VAL A C 1
ATOM 653 O O . VAL A 1 86 ? 6.321 -4.323 3.448 1.00 98.62 86 VAL A O 1
ATOM 656 N N . ALA A 1 87 ? 5.184 -5.371 1.836 1.00 98.44 87 ALA A N 1
ATOM 657 C CA . ALA A 1 87 ? 3.916 -4.715 2.141 1.00 98.44 87 ALA A CA 1
ATOM 658 C C . ALA A 1 87 ? 3.371 -5.116 3.519 1.00 98.44 87 ALA A C 1
ATOM 660 O O . ALA A 1 87 ? 2.957 -4.241 4.279 1.00 98.44 87 ALA A O 1
ATOM 661 N N . LEU A 1 88 ? 3.422 -6.408 3.861 1.00 98.44 88 LEU A N 1
ATOM 662 C CA . LEU A 1 88 ? 3.021 -6.898 5.185 1.00 98.44 88 LEU A CA 1
ATOM 663 C C . LEU A 1 88 ? 3.890 -6.280 6.291 1.00 98.44 88 LEU A C 1
ATOM 665 O O . LEU A 1 88 ? 3.373 -5.836 7.312 1.00 98.44 88 LEU A O 1
ATOM 669 N N . GLU A 1 89 ? 5.206 -6.176 6.074 1.00 98.38 89 GLU A N 1
ATOM 670 C CA . GLU A 1 89 ? 6.115 -5.487 7.006 1.00 98.38 89 GLU A CA 1
ATOM 671 C C . GLU A 1 89 ? 5.783 -3.992 7.166 1.00 98.38 89 GLU A C 1
ATOM 673 O O . GLU A 1 89 ? 5.982 -3.422 8.240 1.00 98.38 89 GLU A O 1
ATOM 678 N N . ALA A 1 90 ? 5.263 -3.356 6.114 1.00 97.94 90 ALA A N 1
ATOM 679 C CA . ALA A 1 90 ? 4.883 -1.946 6.105 1.00 97.94 90 ALA A CA 1
ATOM 680 C C . ALA A 1 90 ? 3.508 -1.658 6.738 1.00 97.94 90 ALA A C 1
ATOM 682 O O . ALA A 1 90 ? 3.165 -0.483 6.899 1.00 97.94 90 ALA A O 1
ATOM 683 N N . GLY A 1 91 ? 2.746 -2.692 7.112 1.00 97.44 91 GLY A N 1
ATOM 684 C CA . GLY A 1 91 ? 1.443 -2.562 7.770 1.00 97.44 91 GLY A CA 1
ATOM 685 C C . GLY A 1 91 ? 0.233 -2.803 6.868 1.00 97.44 91 GLY A C 1
ATOM 686 O O . GLY A 1 91 ? -0.841 -2.289 7.182 1.00 97.44 91 GLY A O 1
ATOM 687 N N . ALA A 1 92 ? 0.408 -3.536 5.761 1.00 93.88 92 ALA A N 1
ATOM 688 C CA . ALA A 1 92 ? -0.712 -4.130 5.029 1.00 93.88 92 ALA A CA 1
ATOM 689 C C . ALA A 1 92 ? -1.453 -5.178 5.879 1.00 93.88 92 ALA A C 1
ATOM 691 O O . ALA A 1 92 ? -0.760 -6.016 6.503 1.00 93.88 92 ALA A O 1
#

Sequence (92 aa):
MGIVNRTTDSFYDPGRMKLEERVAHGLDLWRQGALVLDVGGVKAGPGPEIDESEELLRVIPLVSELASRCDALISVETGRVRVAEVALEAGA

Foldseek 3Di:
DAEQEQECDDVVHNHGPDLVNSLVRQVVVVVVPAQEYEYEDDDDDDDDDDDPVSRLVRGLSNLLSNQVPDNHHYHYDDPDPVSVVSSVVSRD

pLDDT: mean 89.81, std 14.57, range [42.22, 98.62]

Nearest PDB structures (foldseek):
  6q62-assembly1_A  TM=8.989E-01  e=7.024E-06  Xanthomonas albilineans
  3tr9-assembly2_A  TM=8.577E-01  e=9.947E-05  Coxiella burnetii
  6clv-assembly6_B  TM=8.773E-01  e=1.603E-03  Staphylococcus aureus
  4rr6-assembly1_A  TM=6.899E-01  e=1.250E+00  Aeropyrum pernix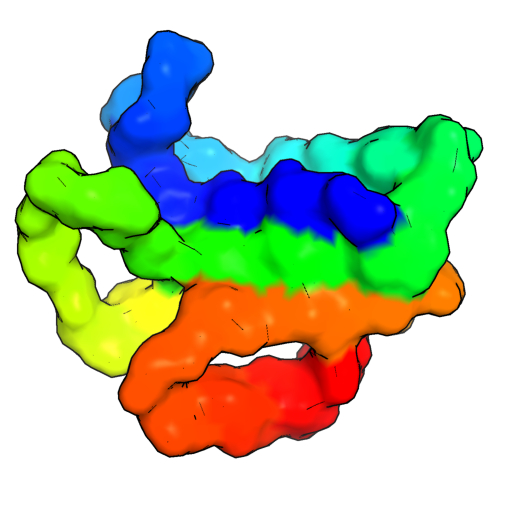 K1
  4rrl-assembly1_A  TM=6.922E-01  e=1.965E+00  Aeropyrum pernix K1

Radius of gyration: 12.22 Å; Cα contacts (8 Å, |Δi|>4): 145; chains: 1; bounding box: 29×25×32 Å

Solvent-accessible surface area (backbone atoms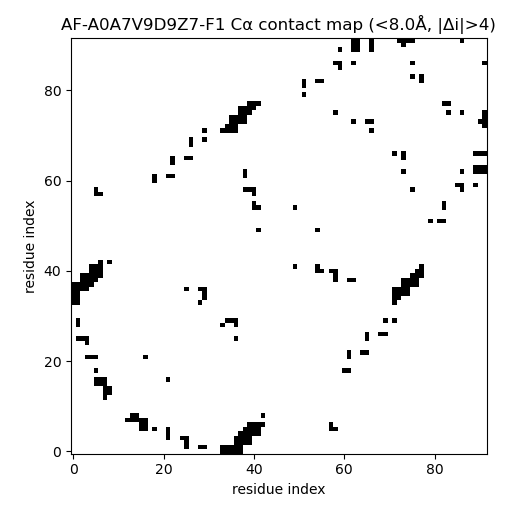 only — not comparable to full-atom values): 5275 Å² total; per-residue (Å²): 106,32,82,41,65,47,40,62,68,48,99,87,47,79,67,63,70,46,66,68,58,46,43,51,49,46,53,49,37,38,75,75,65,25,61,28,39,37,38,27,32,65,68,87,68,97,67,83,88,73,58,70,69,58,33,42,69,40,38,42,64,46,41,35,56,42,45,76,71,46,92,47,45,43,46,72,62,70,96,45,69,69,54,53,55,52,32,47,77,39,51,66